Protein AF-U2VHZ7-F1 (afdb_monomer_lite)

Structure (mmCIF, N/CA/C/O backbone):
data_AF-U2VHZ7-F1
#
_entry.id   AF-U2VHZ7-F1
#
loop_
_atom_site.group_PDB
_atom_site.id
_atom_site.type_symbol
_atom_site.label_atom_id
_atom_site.label_alt_id
_atom_site.label_comp_id
_atom_site.label_asym_id
_atom_site.label_entity_id
_atom_site.label_seq_id
_atom_site.pdbx_PDB_ins_code
_atom_site.Cartn_x
_atom_site.Cartn_y
_atom_site.Cartn_z
_atom_site.occupancy
_atom_site.B_iso_or_equiv
_atom_site.auth_seq_id
_atom_site.auth_comp_id
_atom_site.auth_asym_id
_atom_site.auth_atom_id
_atom_site.pdbx_PDB_model_num
ATOM 1 N N . MET A 1 1 ? -10.373 -6.650 16.039 1.00 68.00 1 MET A N 1
ATOM 2 C CA . MET A 1 1 ? -11.143 -5.399 15.847 1.00 68.00 1 MET A CA 1
ATOM 3 C C . MET A 1 1 ? -11.368 -5.214 14.357 1.00 68.00 1 MET A C 1
ATOM 5 O O . MET A 1 1 ? -10.470 -5.581 13.605 1.00 68.00 1 MET A O 1
ATOM 9 N N . LYS A 1 2 ? -12.541 -4.751 13.909 1.00 80.19 2 LYS A N 1
ATOM 10 C CA . LYS A 1 2 ? -12.765 -4.462 12.484 1.00 80.19 2 LYS A CA 1
ATOM 11 C C . LYS A 1 2 ? -12.472 -2.988 12.215 1.00 80.19 2 LYS A C 1
ATOM 13 O O . LYS A 1 2 ? -12.609 -2.157 13.103 1.00 80.19 2 LYS A O 1
ATOM 18 N N . TYR A 1 3 ? -12.111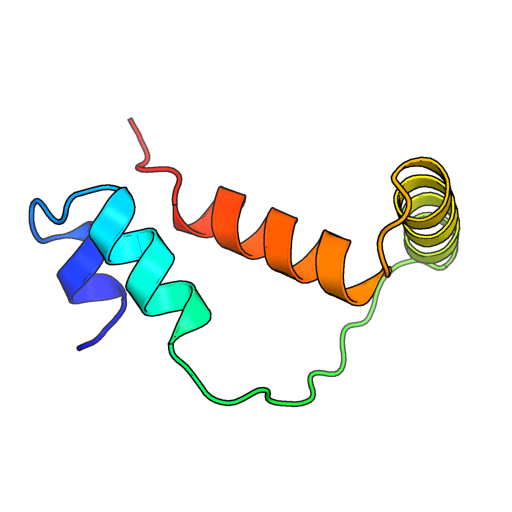 -2.665 10.975 1.00 82.94 3 TYR A N 1
ATOM 19 C CA . TYR A 1 3 ? -11.903 -1.275 10.557 1.00 82.94 3 TYR A CA 1
ATOM 20 C C . TYR A 1 3 ? -13.157 -0.406 10.774 1.00 82.94 3 TYR A C 1
ATOM 22 O O . TYR A 1 3 ? -13.023 0.729 11.211 1.00 82.94 3 TYR A O 1
ATOM 30 N N . ALA A 1 4 ? -14.358 -0.967 10.565 1.0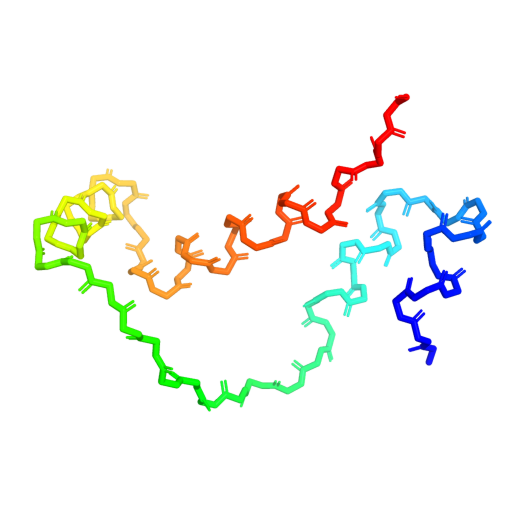0 79.69 4 ALA A N 1
ATOM 31 C CA . ALA A 1 4 ? -15.636 -0.295 10.830 1.00 79.69 4 ALA A CA 1
ATOM 32 C C . ALA A 1 4 ? -15.746 0.211 12.283 1.00 79.69 4 ALA A C 1
ATOM 34 O O . ALA A 1 4 ? -16.045 1.375 12.512 1.00 79.69 4 ALA A O 1
ATOM 35 N N . ASP A 1 5 ? -15.367 -0.618 13.262 1.00 79.00 5 ASP A N 1
ATOM 36 C CA . ASP A 1 5 ? -15.408 -0.237 14.680 1.00 79.00 5 ASP A CA 1
ATOM 37 C C . ASP A 1 5 ? -14.437 0.921 15.008 1.00 79.00 5 ASP A C 1
ATOM 39 O O . ASP A 1 5 ? -14.653 1.666 15.962 1.00 79.00 5 ASP A O 1
ATOM 43 N N . LEU A 1 6 ? -13.359 1.082 14.228 1.00 78.44 6 LEU A N 1
ATOM 44 C CA . LEU A 1 6 ? -12.337 2.120 14.423 1.00 78.44 6 LEU A CA 1
ATOM 45 C C . LEU A 1 6 ? -12.692 3.455 13.762 1.00 78.44 6 LEU A C 1
ATOM 47 O O . LEU A 1 6 ? -12.182 4.492 14.183 1.00 78.44 6 LEU A O 1
ATOM 51 N N . ILE A 1 7 ? -13.511 3.435 12.712 1.00 77.81 7 ILE A N 1
ATOM 52 C CA . ILE A 1 7 ? -14.017 4.662 12.086 1.00 77.81 7 ILE A CA 1
ATOM 53 C C . ILE A 1 7 ? -15.272 5.178 12.800 1.00 77.81 7 ILE A C 1
ATOM 55 O O . ILE A 1 7 ? -15.407 6.392 12.933 1.00 77.81 7 ILE A O 1
ATOM 59 N N . ASP A 1 8 ? -16.127 4.273 13.298 1.00 71.50 8 ASP A N 1
ATOM 60 C CA . ASP A 1 8 ? -17.358 4.599 14.034 1.00 71.50 8 ASP A CA 1
ATOM 61 C C . ASP A 1 8 ? -17.081 4.951 15.501 1.00 71.50 8 ASP A C 1
ATOM 63 O O . ASP A 1 8 ? -17.718 5.833 16.078 1.00 71.50 8 ASP A O 1
ATOM 67 N N . GLY A 1 9 ? -16.107 4.278 16.120 1.00 63.81 9 GLY A N 1
ATOM 68 C CA . GLY A 1 9 ? -15.567 4.689 17.408 1.00 63.81 9 GLY A CA 1
ATOM 69 C C . GLY A 1 9 ? -14.752 5.970 17.249 1.00 63.81 9 GLY A C 1
ATOM 70 O O . GLY A 1 9 ? -14.076 6.180 16.241 1.00 63.81 9 GLY A O 1
ATOM 71 N N . GLU A 1 10 ? -14.728 6.829 18.267 1.00 64.88 10 GLU A N 1
ATOM 72 C CA . GLU A 1 10 ? -13.846 8.005 18.330 1.00 64.88 10 GLU A CA 1
ATOM 73 C C . GLU A 1 10 ? -12.348 7.627 18.429 1.00 64.88 10 GLU A C 1
ATOM 75 O O . GLU A 1 10 ? -11.559 8.320 19.072 1.00 64.88 10 GLU A O 1
ATOM 80 N N . ALA A 1 11 ? -11.922 6.527 17.796 1.00 70.06 11 ALA A N 1
ATOM 81 C CA . ALA A 1 11 ? -10.546 6.083 17.768 1.00 70.06 11 ALA A CA 1
ATOM 82 C C . ALA A 1 11 ? -9.664 7.226 17.272 1.00 70.06 11 ALA A C 1
ATOM 84 O O . ALA A 1 11 ? -9.957 7.934 16.288 1.00 70.06 11 ALA A O 1
ATOM 85 N N . LYS A 1 12 ? -8.565 7.435 17.992 1.00 74.44 12 LYS A N 1
ATOM 86 C CA . LYS A 1 12 ? -7.608 8.475 17.640 1.00 74.44 12 LYS A CA 1
ATOM 87 C C . LYS A 1 12 ? -6.937 8.084 16.329 1.00 74.44 12 LYS A C 1
ATOM 89 O O . LYS A 1 12 ? -6.688 6.911 16.063 1.00 74.44 12 LYS A O 1
ATOM 94 N N . ALA A 1 13 ? -6.546 9.078 15.533 1.00 73.56 13 ALA A N 1
ATOM 95 C CA . ALA A 1 13 ? -5.825 8.838 14.280 1.00 73.56 13 ALA A CA 1
ATOM 96 C C . ALA A 1 13 ? -4.560 7.969 14.468 1.00 73.56 13 ALA A C 1
ATOM 98 O O . ALA A 1 13 ? -4.163 7.253 13.553 1.00 73.56 13 ALA A O 1
ATOM 99 N N . SER A 1 14 ? -3.942 8.003 15.656 1.00 77.94 14 SER A N 1
ATOM 100 C CA . SER A 1 14 ? -2.809 7.135 15.997 1.00 77.94 14 SER A CA 1
ATOM 101 C C . SER A 1 14 ? -3.202 5.665 16.154 1.00 77.94 14 SER A C 1
ATOM 103 O O . SER A 1 14 ? -2.457 4.806 15.702 1.00 77.94 14 SER A O 1
ATOM 105 N N . GLU A 1 15 ? -4.349 5.364 16.765 1.00 82.50 15 GLU A N 1
ATOM 106 C CA . GLU A 1 15 ? -4.815 3.984 16.972 1.00 82.50 15 GLU A CA 1
ATOM 107 C C . GLU A 1 15 ? -5.195 3.334 15.645 1.00 82.50 15 GLU A C 1
ATOM 109 O O . GLU A 1 15 ? -4.850 2.183 15.385 1.00 82.50 15 GLU A O 1
ATOM 114 N N . LEU A 1 16 ? -5.820 4.111 14.761 1.00 84.88 16 LEU A N 1
ATOM 115 C CA . LEU A 1 16 ? -6.172 3.662 13.422 1.00 84.88 16 LEU A CA 1
ATOM 116 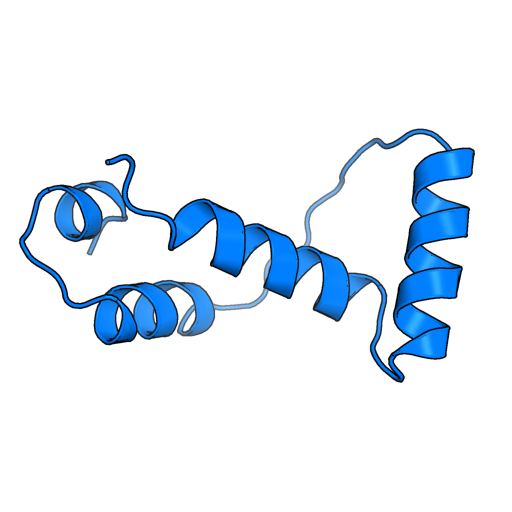C C . LEU A 1 16 ? -4.920 3.382 12.576 1.00 84.88 16 LEU A C 1
ATOM 118 O O . LEU A 1 16 ? -4.845 2.344 11.925 1.00 84.88 16 LEU A O 1
ATOM 122 N N . LYS A 1 17 ? -3.895 4.243 12.633 1.00 82.62 17 LYS A N 1
ATOM 123 C CA . LYS A 1 17 ? -2.614 3.974 11.957 1.00 82.62 17 LYS A CA 1
ATOM 124 C C . LYS A 1 17 ? -1.916 2.731 12.503 1.00 82.62 17 LYS A C 1
ATOM 126 O O . LYS A 1 17 ? -1.425 1.945 11.700 1.00 82.62 17 LYS A O 1
ATOM 131 N N . SER A 1 18 ? -1.895 2.543 13.825 1.00 86.00 18 SER A N 1
ATOM 132 C CA . SER A 1 18 ? -1.329 1.340 14.449 1.00 86.00 18 SER A CA 1
ATOM 133 C C . SER A 1 18 ? -2.046 0.081 13.969 1.00 86.00 18 SER A C 1
ATOM 135 O O . SER A 1 18 ? -1.394 -0.861 13.537 1.00 86.00 18 SER A O 1
ATOM 137 N N . PHE A 1 19 ? -3.380 0.094 13.936 1.00 87.56 19 PHE A N 1
ATOM 138 C CA . PHE A 1 19 ? -4.169 -1.031 13.439 1.00 87.56 19 PHE A CA 1
ATOM 139 C C . PHE A 1 19 ? -3.842 -1.404 11.983 1.00 87.56 19 PHE A C 1
ATOM 141 O O . PHE A 1 19 ? -3.778 -2.583 11.648 1.00 87.56 19 PHE A O 1
ATOM 148 N N . LEU A 1 20 ? -3.600 -0.417 11.114 1.00 87.56 20 LEU A N 1
ATOM 149 C CA . LEU A 1 20 ? -3.292 -0.656 9.698 1.00 87.56 20 LEU A CA 1
ATOM 150 C C . LEU A 1 20 ? -1.905 -1.278 9.454 1.00 87.56 20 LEU A C 1
ATOM 152 O O . LEU A 1 20 ? -1.673 -1.808 8.367 1.00 87.56 20 LEU A O 1
ATOM 156 N N . VAL A 1 21 ? -0.985 -1.204 10.422 1.00 87.19 21 VAL A N 1
ATOM 157 C CA . VAL A 1 21 ? 0.388 -1.730 10.289 1.00 87.19 21 VAL A CA 1
ATOM 158 C C . VAL A 1 21 ? 0.664 -2.973 11.136 1.00 87.19 21 VAL A C 1
ATOM 160 O O . VAL A 1 21 ? 1.688 -3.613 10.923 1.00 87.19 21 VAL A O 1
ATOM 163 N N . ASP A 1 22 ? -0.233 -3.323 12.060 1.00 87.94 22 ASP A N 1
ATOM 164 C CA . ASP A 1 22 ? -0.067 -4.431 13.018 1.00 87.94 22 ASP A CA 1
ATOM 165 C C . ASP A 1 22 ? -0.280 -5.831 12.397 1.00 87.94 22 ASP A C 1
ATOM 167 O O . ASP A 1 22 ? 0.016 -6.850 13.012 1.00 87.94 22 ASP A O 1
ATOM 171 N N . GLY A 1 23 ? -0.781 -5.906 11.159 1.00 85.56 23 GLY A N 1
ATOM 172 C CA . GLY A 1 23 ? -1.090 -7.168 10.476 1.00 85.56 23 GLY A CA 1
ATOM 173 C C . GLY A 1 23 ? 0.080 -7.820 9.724 1.00 85.56 23 GLY A C 1
ATOM 174 O O . GLY A 1 23 ? 1.056 -7.174 9.338 1.00 85.56 23 GLY A O 1
ATOM 175 N N . GLU A 1 24 ? -0.058 -9.119 9.432 1.00 89.56 24 GLU A N 1
ATOM 176 C CA . GLU A 1 24 ? 0.869 -9.854 8.563 1.00 89.56 24 GLU A CA 1
ATOM 177 C C . GLU A 1 24 ? 0.852 -9.329 7.115 1.00 89.56 24 GLU A C 1
ATOM 179 O O . GLU A 1 24 ? -0.177 -8.909 6.578 1.00 89.56 24 GLU A O 1
ATOM 184 N N . ASN A 1 25 ? 2.003 -9.393 6.439 1.00 87.12 25 ASN A N 1
ATOM 185 C CA . ASN A 1 25 ? 2.099 -9.004 5.033 1.00 87.12 25 ASN A CA 1
ATOM 186 C C . ASN A 1 25 ? 1.457 -10.067 4.128 1.00 87.12 25 ASN A C 1
ATOM 188 O O . ASN A 1 25 ? 1.940 -11.195 4.056 1.00 87.12 25 ASN A O 1
ATOM 192 N N . VAL A 1 26 ? 0.441 -9.674 3.357 1.00 91.69 26 VAL A N 1
ATOM 193 C CA . VAL A 1 26 ? -0.231 -10.538 2.373 1.00 91.69 26 VAL A CA 1
ATOM 194 C C . VAL A 1 26 ? 0.074 -10.063 0.952 1.00 91.69 26 VAL A C 1
ATOM 196 O O . VAL A 1 26 ? 0.034 -8.867 0.657 1.00 91.69 26 VAL A O 1
ATOM 199 N N . ALA A 1 27 ? 0.379 -11.000 0.051 1.00 91.94 27 ALA A N 1
ATOM 200 C CA . ALA A 1 27 ? 0.584 -10.697 -1.361 1.00 91.94 27 ALA A CA 1
ATOM 201 C C . ALA A 1 27 ? -0.754 -10.394 -2.053 1.00 91.94 27 ALA A C 1
ATOM 203 O O . ALA A 1 27 ? -1.698 -11.178 -1.977 1.00 91.94 27 ALA A O 1
ATOM 204 N N . VAL A 1 28 ? -0.817 -9.274 -2.775 1.00 90.50 28 VAL A N 1
ATOM 205 C CA . VAL A 1 28 ? -1.994 -8.858 -3.551 1.00 90.50 28 VAL A CA 1
ATOM 206 C C . VAL A 1 28 ? -1.608 -8.612 -5.007 1.00 90.50 28 VAL A C 1
ATOM 208 O O . VAL A 1 28 ? -0.543 -8.068 -5.292 1.00 90.50 28 VAL A O 1
ATOM 211 N N . THR A 1 29 ? -2.476 -9.003 -5.944 1.00 94.00 29 THR A N 1
ATOM 212 C CA . THR A 1 29 ? -2.293 -8.715 -7.376 1.00 94.00 29 THR A CA 1
ATOM 213 C C . THR A 1 29 ? -3.210 -7.569 -7.782 1.00 94.00 29 THR A C 1
ATOM 215 O O . THR A 1 29 ? -4.428 -7.696 -7.695 1.00 94.00 29 THR A O 1
ATOM 218 N N . ILE A 1 30 ? -2.634 -6.458 -8.250 1.00 92.06 30 ILE A N 1
ATOM 219 C CA . ILE A 1 30 ? -3.373 -5.257 -8.664 1.00 92.06 30 ILE A CA 1
ATOM 220 C C . ILE A 1 30 ? -3.076 -4.978 -10.140 1.00 92.06 30 ILE A C 1
ATOM 222 O O . ILE A 1 30 ? -1.923 -5.027 -10.570 1.00 92.06 30 ILE A O 1
ATOM 226 N N . ARG A 1 31 ? -4.114 -4.674 -10.926 1.00 95.00 31 ARG A N 1
ATOM 227 C CA . ARG A 1 31 ? -3.973 -4.233 -12.321 1.00 95.00 31 ARG A CA 1
ATOM 228 C C . ARG A 1 31 ? -3.998 -2.709 -12.371 1.00 95.0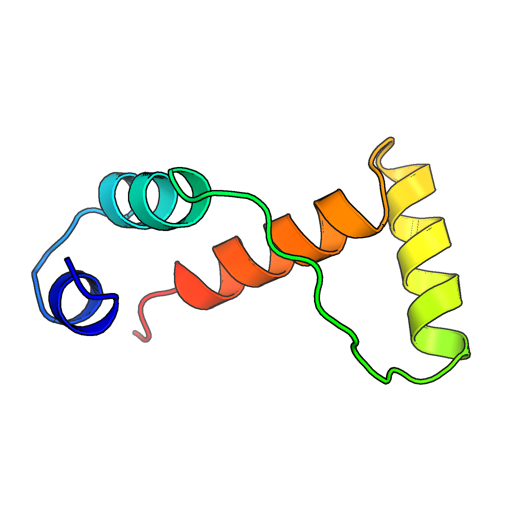0 31 ARG A C 1
ATOM 230 O O . ARG A 1 31 ? -4.991 -2.108 -11.981 1.00 95.00 31 ARG A O 1
ATOM 237 N N . ILE A 1 32 ? -2.929 -2.104 -12.879 1.00 94.62 32 ILE A N 1
ATOM 238 C CA . ILE A 1 32 ? -2.825 -0.655 -13.095 1.00 94.62 32 ILE A CA 1
ATOM 239 C C . ILE A 1 32 ? -2.277 -0.369 -14.498 1.00 94.62 32 ILE A C 1
ATOM 241 O O . ILE A 1 32 ? -1.546 -1.203 -15.044 1.00 94.62 32 ILE A O 1
ATOM 245 N N . PRO A 1 33 ? -2.597 0.791 -15.098 1.00 97.69 33 PRO A N 1
ATOM 246 C CA . PRO A 1 33 ? -2.007 1.194 -16.368 1.00 97.69 33 PRO A CA 1
ATOM 247 C C . PRO A 1 33 ? -0.477 1.220 -16.294 1.00 97.69 33 PRO A C 1
ATOM 249 O O . PRO A 1 33 ? 0.097 1.659 -15.296 1.00 97.69 33 PRO A O 1
ATOM 252 N N . LYS A 1 34 ? 0.192 0.808 -17.377 1.00 97.06 34 LYS A N 1
ATOM 253 C CA . LYS A 1 34 ? 1.663 0.773 -17.450 1.00 97.06 34 LYS A CA 1
ATOM 254 C C . LYS A 1 34 ? 2.292 2.122 -17.079 1.00 97.06 34 LYS A C 1
ATOM 256 O O . LYS A 1 34 ? 3.176 2.164 -16.232 1.00 97.06 34 LYS A O 1
ATOM 261 N N . ASN A 1 35 ? 1.764 3.212 -17.637 1.00 96.81 35 ASN A N 1
ATOM 262 C CA . ASN A 1 35 ? 2.273 4.565 -17.393 1.00 96.81 35 ASN A CA 1
ATOM 263 C C . ASN A 1 35 ? 2.17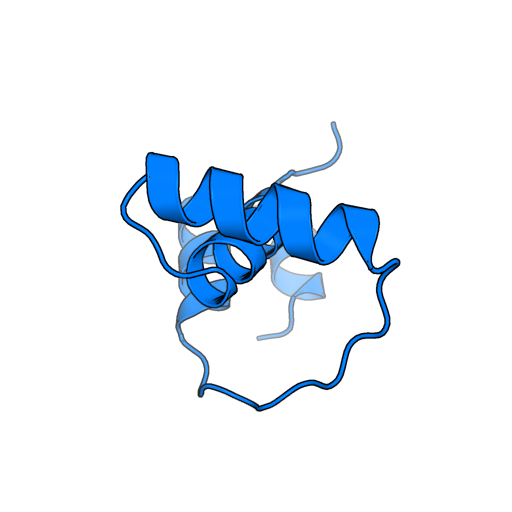0 4.962 -15.912 1.00 96.81 35 ASN A C 1
ATOM 265 O O . ASN A 1 35 ? 3.073 5.599 -15.384 1.00 96.81 35 ASN A O 1
ATOM 269 N N . MET A 1 36 ? 1.100 4.541 -15.226 1.00 95.81 36 MET A N 1
ATOM 270 C CA . MET A 1 36 ? 0.921 4.799 -13.795 1.00 95.81 36 MET A CA 1
ATOM 271 C C . MET A 1 36 ? 1.951 4.033 -12.961 1.00 95.81 36 MET A C 1
ATOM 273 O O . MET A 1 36 ? 2.549 4.604 -12.054 1.00 95.81 36 MET A O 1
ATOM 277 N N . ARG A 1 37 ? 2.186 2.753 -13.281 1.00 95.12 37 ARG A N 1
ATOM 278 C CA . ARG A 1 37 ? 3.201 1.934 -12.605 1.00 95.12 37 ARG A CA 1
ATOM 279 C C . ARG A 1 37 ? 4.591 2.551 -12.735 1.00 95.12 37 ARG A C 1
ATOM 281 O O . ARG A 1 37 ? 5.314 2.623 -11.747 1.00 95.12 37 ARG A O 1
ATOM 288 N N . ASP A 1 38 ? 4.963 2.939 -13.951 1.00 96.56 38 ASP A N 1
ATOM 289 C CA . ASP A 1 38 ? 6.307 3.432 -14.243 1.00 96.56 38 ASP A CA 1
ATOM 290 C C . ASP A 1 38 ? 6.548 4.783 -13.549 1.00 96.56 38 ASP A C 1
ATOM 292 O O . ASP A 1 38 ? 7.514 4.901 -12.797 1.00 96.56 38 ASP A O 1
ATOM 296 N N . ALA A 1 39 ? 5.597 5.721 -13.640 1.00 96.50 39 ALA A N 1
ATOM 297 C CA . ALA A 1 39 ? 5.674 7.003 -12.934 1.00 96.50 39 ALA A CA 1
ATOM 298 C C . ALA A 1 39 ? 5.745 6.835 -11.405 1.00 96.50 39 ALA A C 1
ATOM 300 O O . ALA A 1 39 ? 6.538 7.487 -10.728 1.00 96.50 39 ALA A O 1
ATOM 301 N N . ALA A 1 40 ? 4.946 5.928 -10.837 1.00 94.94 40 ALA A N 1
ATOM 302 C CA . ALA A 1 40 ? 4.971 5.657 -9.402 1.00 94.94 40 ALA A CA 1
ATOM 303 C C . ALA A 1 40 ? 6.282 4.990 -8.950 1.00 94.94 40 ALA A C 1
ATOM 305 O O . ALA A 1 40 ? 6.753 5.239 -7.841 1.00 94.94 40 ALA A O 1
ATOM 306 N N . LYS A 1 41 ? 6.905 4.167 -9.803 1.00 95.19 41 LYS A N 1
ATOM 307 C CA . LYS A 1 41 ? 8.226 3.587 -9.535 1.00 95.19 41 LYS A CA 1
ATOM 308 C C . LYS A 1 41 ? 9.314 4.662 -9.520 1.00 95.19 41 LYS A C 1
ATOM 310 O O . LYS A 1 41 ? 10.168 4.630 -8.638 1.00 95.19 41 LYS A O 1
ATOM 315 N N . GLU A 1 42 ? 9.270 5.605 -10.458 1.00 96.25 42 GLU A N 1
ATOM 316 C CA . GLU A 1 42 ? 10.185 6.752 -10.491 1.00 96.25 42 GLU A CA 1
ATOM 317 C C . GLU A 1 42 ? 9.999 7.649 -9.265 1.00 96.25 42 GLU A C 1
ATOM 319 O O . GLU A 1 42 ? 10.972 7.958 -8.582 1.00 96.25 42 GLU A O 1
ATOM 324 N N . ALA A 1 43 ? 8.753 7.987 -8.919 1.00 95.25 43 ALA A N 1
ATOM 325 C CA . ALA A 1 43 ? 8.442 8.777 -7.729 1.00 95.25 43 ALA A CA 1
ATOM 326 C C . ALA A 1 43 ? 8.950 8.107 -6.441 1.00 95.25 43 ALA A C 1
ATOM 328 O O . ALA A 1 43 ? 9.582 8.757 -5.611 1.00 95.25 43 ALA A O 1
ATOM 329 N N . ALA A 1 44 ? 8.740 6.794 -6.298 1.00 95.75 44 ALA A N 1
ATOM 330 C CA . ALA A 1 44 ? 9.244 6.034 -5.158 1.00 95.75 44 ALA A CA 1
ATOM 331 C C . ALA A 1 44 ? 10.78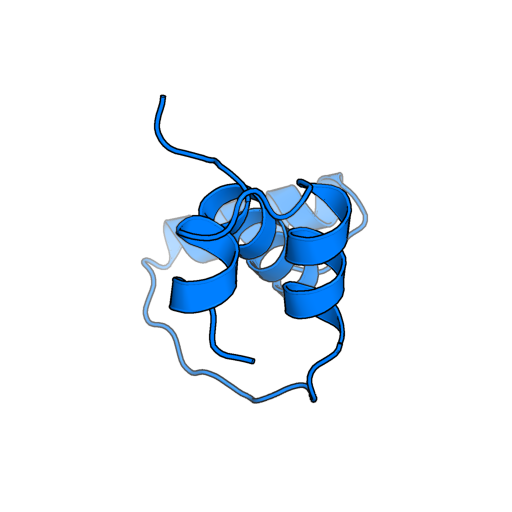1 6.078 -5.076 1.00 95.75 44 ALA A C 1
ATOM 333 O O . ALA A 1 44 ? 11.330 6.339 -4.006 1.00 95.75 44 ALA A O 1
ATOM 334 N N . ALA A 1 45 ? 11.470 5.898 -6.209 1.00 95.50 45 ALA A N 1
ATOM 335 C CA . ALA A 1 45 ? 12.928 5.965 -6.276 1.00 95.50 45 ALA A CA 1
ATOM 336 C C . ALA A 1 45 ? 13.470 7.355 -5.902 1.00 95.50 45 ALA A C 1
ATOM 338 O O . ALA A 1 45 ? 14.434 7.443 -5.145 1.00 95.50 45 ALA A O 1
ATOM 339 N N . LEU A 1 46 ? 12.823 8.432 -6.365 1.00 95.75 46 LEU A N 1
ATOM 340 C CA . LEU A 1 46 ? 13.176 9.811 -6.001 1.00 95.75 46 LEU A CA 1
ATOM 341 C C . LEU A 1 46 ? 13.014 10.079 -4.500 1.00 95.75 46 LEU A C 1
ATOM 343 O O . LEU A 1 46 ? 13.790 10.831 -3.920 1.00 95.75 46 LEU A O 1
ATOM 347 N N . SER A 1 47 ? 12.028 9.449 -3.860 1.00 93.06 47 SER A N 1
ATOM 348 C CA . SER A 1 47 ? 11.815 9.522 -2.410 1.00 93.06 47 SER A CA 1
ATOM 349 C C . SER A 1 47 ? 12.635 8.502 -1.607 1.00 93.06 47 SER A C 1
ATOM 351 O O . SER A 1 47 ? 12.482 8.432 -0.390 1.00 93.06 47 SER A O 1
ATOM 353 N N . GLY A 1 48 ? 13.490 7.698 -2.252 1.00 95.00 48 GLY A N 1
ATOM 354 C CA . GLY A 1 48 ? 14.309 6.682 -1.582 1.00 95.00 48 GLY A CA 1
ATOM 355 C C . GLY A 1 48 ? 13.513 5.510 -0.993 1.00 95.00 48 GLY A C 1
ATOM 356 O O . GLY A 1 48 ? 14.010 4.817 -0.107 1.00 95.00 48 GLY A O 1
ATOM 357 N N . ILE A 1 49 ? 12.283 5.277 -1.461 1.00 95.69 49 ILE A N 1
ATOM 358 C CA . ILE A 1 49 ? 11.403 4.207 -0.977 1.00 95.69 49 ILE A CA 1
ATOM 359 C C . ILE A 1 49 ? 11.089 3.195 -2.081 1.00 95.69 49 ILE A C 1
ATOM 361 O O . ILE A 1 49 ? 11.230 3.451 -3.275 1.00 95.69 49 ILE A O 1
ATOM 365 N N . SER A 1 50 ? 10.630 2.008 -1.685 1.00 94.56 50 SER A N 1
ATOM 366 C CA . SER A 1 50 ? 10.150 1.017 -2.650 1.00 94.56 50 SER A CA 1
ATOM 367 C C . SER A 1 50 ? 8.759 1.386 -3.180 1.00 94.56 50 SER A C 1
ATOM 369 O O . SER A 1 50 ? 7.968 2.025 -2.485 1.00 94.56 50 SER A O 1
ATOM 371 N N . PHE A 1 51 ? 8.413 0.907 -4.379 1.00 92.75 51 PHE A N 1
ATOM 372 C CA . PHE A 1 51 ? 7.048 1.022 -4.910 1.00 92.75 51 PHE A CA 1
ATOM 373 C C . PHE A 1 51 ? 6.006 0.442 -3.936 1.00 92.75 51 PHE A C 1
ATOM 375 O O . PHE A 1 51 ? 4.962 1.045 -3.710 1.00 92.75 51 PHE A O 1
ATOM 382 N N . THR A 1 52 ? 6.315 -0.683 -3.282 1.00 91.94 52 THR A N 1
ATOM 383 C CA . THR A 1 52 ? 5.454 -1.279 -2.250 1.00 91.94 52 THR A CA 1
ATOM 384 C C . THR A 1 52 ? 5.244 -0.336 -1.067 1.00 91.94 52 THR A C 1
ATOM 386 O O . THR A 1 52 ? 4.125 -0.213 -0.578 1.00 91.94 52 THR A O 1
ATOM 389 N N . SER A 1 53 ? 6.296 0.349 -0.613 1.00 93.25 53 SER A N 1
ATOM 390 C CA . SER A 1 53 ? 6.213 1.332 0.474 1.00 93.25 53 SER A CA 1
ATOM 391 C C . SER A 1 53 ? 5.325 2.513 0.091 1.00 93.25 53 SER A C 1
ATOM 393 O O . SER A 1 53 ? 4.499 2.924 0.900 1.00 93.25 53 SER A O 1
ATOM 395 N N . LEU A 1 54 ? 5.450 3.008 -1.146 1.00 94.06 54 LEU A N 1
ATOM 396 C CA . LEU A 1 54 ? 4.598 4.074 -1.671 1.00 94.06 54 LEU A CA 1
ATOM 397 C C . LEU A 1 54 ? 3.122 3.649 -1.656 1.00 94.06 54 LEU A C 1
ATOM 399 O O . LEU A 1 54 ? 2.289 4.354 -1.098 1.00 94.06 54 LEU A O 1
ATOM 403 N N . VAL A 1 55 ? 2.809 2.461 -2.186 1.00 92.62 55 VAL A N 1
ATOM 404 C CA . VAL A 1 55 ? 1.437 1.925 -2.198 1.00 92.62 55 VAL A CA 1
ATOM 405 C C . VAL A 1 55 ? 0.887 1.763 -0.777 1.00 92.62 55 VAL A C 1
ATOM 407 O O . VAL A 1 55 ? -0.243 2.168 -0.510 1.00 92.62 55 VAL A O 1
ATOM 410 N N . LYS A 1 56 ? 1.682 1.217 0.155 1.00 91.44 56 LYS A N 1
ATOM 411 C CA . LYS A 1 56 ? 1.284 1.077 1.566 1.00 91.44 56 LYS A CA 1
ATOM 412 C C . LYS A 1 56 ? 0.996 2.432 2.211 1.00 91.44 56 LYS A C 1
ATOM 414 O O . LYS A 1 56 ? -0.026 2.577 2.873 1.00 91.44 56 LYS A O 1
ATOM 419 N N . MET A 1 57 ? 1.864 3.421 1.999 1.00 91.50 57 MET A N 1
ATOM 420 C CA . MET A 1 57 ? 1.685 4.768 2.537 1.00 91.50 57 MET A CA 1
ATOM 421 C C . MET A 1 57 ? 0.406 5.413 1.997 1.00 91.50 57 MET A C 1
ATOM 423 O O . MET A 1 57 ? -0.409 5.873 2.791 1.00 91.50 57 MET A O 1
ATOM 427 N N . SER A 1 58 ? 0.174 5.351 0.681 1.00 91.31 58 SER A N 1
ATOM 428 C CA . SER A 1 58 ? -1.045 5.892 0.070 1.00 91.31 58 SER A CA 1
ATOM 429 C C . SER A 1 58 ? -2.319 5.225 0.601 1.00 91.31 58 SER A C 1
ATOM 431 O O . SER A 1 58 ? -3.313 5.910 0.836 1.00 91.31 58 SER A O 1
ATOM 433 N N . LEU A 1 59 ? -2.297 3.907 0.836 1.00 91.12 59 LEU A N 1
ATOM 434 C CA . LEU A 1 59 ? -3.421 3.190 1.448 1.00 91.12 59 LEU A CA 1
ATOM 435 C C . LEU A 1 59 ? -3.660 3.628 2.898 1.00 91.12 59 LEU A C 1
ATOM 437 O O . LEU A 1 59 ? -4.805 3.871 3.271 1.00 91.12 59 LEU A O 1
ATOM 441 N N . ILE A 1 60 ? -2.603 3.775 3.704 1.00 89.75 60 ILE A N 1
ATOM 442 C CA . ILE A 1 60 ? -2.720 4.248 5.091 1.00 89.75 60 ILE A CA 1
ATOM 443 C C . ILE A 1 60 ? -3.275 5.670 5.127 1.00 89.75 60 ILE A C 1
ATOM 445 O O . ILE A 1 60 ? -4.160 5.955 5.929 1.00 89.75 60 ILE A O 1
ATOM 449 N N . GLU A 1 61 ? -2.789 6.562 4.266 1.00 89.12 61 GLU A N 1
ATOM 450 C CA . GLU A 1 61 ? -3.284 7.936 4.174 1.00 89.12 61 GLU A CA 1
ATOM 451 C C . GLU A 1 61 ? -4.753 7.991 3.760 1.00 89.12 61 GLU A C 1
ATOM 453 O O . GLU A 1 61 ? -5.511 8.768 4.338 1.00 89.12 61 GLU A O 1
ATOM 458 N N . TYR A 1 62 ? -5.166 7.163 2.798 1.00 89.06 62 TYR A N 1
ATOM 459 C CA . TYR A 1 62 ? -6.564 7.071 2.385 1.00 89.06 62 TYR A CA 1
ATOM 460 C C . TYR A 1 62 ? -7.454 6.553 3.523 1.00 89.06 62 TYR A C 1
ATOM 462 O O . TYR A 1 62 ? -8.434 7.203 3.869 1.00 89.06 62 TYR A O 1
ATOM 470 N N . LEU A 1 63 ? -7.073 5.445 4.165 1.00 87.38 63 LEU A N 1
ATOM 471 C CA . LEU A 1 63 ? -7.849 4.820 5.243 1.00 87.38 63 LEU A CA 1
ATOM 472 C C . LEU A 1 63 ? -7.811 5.606 6.563 1.00 87.38 63 LEU A C 1
ATOM 474 O O . LEU A 1 63 ? -8.678 5.413 7.410 1.00 87.38 63 LEU A O 1
ATOM 478 N N . SER A 1 64 ? -6.823 6.484 6.759 1.00 83.12 64 SER A N 1
ATOM 479 C CA . SER A 1 64 ? -6.720 7.338 7.953 1.00 83.12 64 SER A CA 1
ATOM 480 C C . SER A 1 64 ? -7.405 8.692 7.806 1.00 83.12 64 SER A C 1
ATOM 482 O O . SER A 1 64 ? -7.500 9.431 8.789 1.00 83.12 64 SER A O 1
ATOM 484 N N . LYS A 1 65 ? -7.861 9.056 6.603 1.00 79.88 65 LYS A N 1
ATOM 485 C CA . LYS A 1 65 ? -8.681 10.252 6.417 1.00 79.88 65 LYS A CA 1
ATOM 486 C C . LYS A 1 65 ? -10.076 9.965 6.964 1.00 79.88 65 LYS A C 1
ATOM 488 O O . LYS A 1 65 ? -10.823 9.194 6.380 1.00 79.88 65 LYS A O 1
ATOM 493 N N . LYS A 1 66 ? -10.429 10.613 8.075 1.00 65.00 66 LYS A N 1
ATOM 494 C CA . LYS A 1 66 ? -11.833 10.751 8.473 1.00 65.00 66 LYS A CA 1
ATOM 495 C C . LYS A 1 66 ? -12.492 11.688 7.456 1.00 65.00 66 LYS A C 1
ATOM 497 O O . LYS A 1 66 ? -11.995 12.803 7.272 1.00 65.00 66 LYS A O 1
ATOM 502 N N . GLU A 1 67 ? -13.526 11.224 6.751 1.00 57.38 67 GLU A N 1
ATOM 503 C CA . GLU A 1 67 ? -14.403 12.131 6.001 1.00 57.38 67 GLU A CA 1
ATOM 504 C C . GLU A 1 67 ? -14.897 13.204 6.982 1.00 57.38 67 GLU A C 1
ATOM 506 O O . GLU A 1 67 ? -15.286 12.895 8.109 1.00 57.38 67 GLU A O 1
ATOM 511 N N . LYS A 1 68 ? -14.730 14.469 6.592 1.00 44.97 68 LYS A N 1
ATOM 512 C CA . LYS A 1 68 ? -15.231 15.623 7.339 1.00 44.97 68 LYS A CA 1
ATOM 513 C C . LYS A 1 68 ? -16.695 15.847 7.014 1.00 44.97 68 LYS A C 1
ATOM 515 O O . LYS A 1 68 ? -17.026 15.713 5.816 1.00 44.97 68 LYS A O 1
#

Secondary structure (DSSP, 8-state):
--HHHHHHS---HHHHHHHHHSSPP--------HHHHHHHHHHHHHTT--HHHHHHHHHHHHHH----

Sequence (68 aa):
MKYADLIDGEAKASELKSFLVDGENVAVTIRIPKNMRDAAKEAAALSGISFTSLVKMSLIEYLSKKEK

Foldseek 3Di:
DDLVCCLPPPHDLVRLLCVLPVDDDDDDDDDDDPVVQVVLQVVCVVVVHHSVVSVSVVVSVVSSDRDD

Radius of gyration: 14.32 Å; chains: 1; bounding box: 32×26×36 Å

pLDDT: mean 86.45, std 10.71, range [44.97, 97.69]